Protein AF-A0A9X1RPU1-F1 (afdb_monomer_lite)

Secondary structure (DSSP, 8-state):
---TTTS-HHHHTT---SEEEETTEEEEE-GGGGGGPPPPPPPSSTT-HHHHH-STTGGGSTTS---TTHHHHHHHHHHHT---S--TT----GGGTTSS---TT-HHHHTTTS-------

pLDDT: mean 70.45, std 19.59, range [32.91, 97.0]

Structure (mmCIF, N/CA/C/O backbone):
data_AF-A0A9X1RPU1-F1
#
_entry.id   AF-A0A9X1RPU1-F1
#
loop_
_atom_site.group_PDB
_atom_site.id
_atom_site.type_symbol
_atom_site.label_atom_id
_atom_site.label_alt_id
_atom_site.label_comp_id
_atom_site.label_asym_id
_atom_site.label_entity_id
_atom_site.label_seq_id
_atom_site.pdbx_PDB_ins_code
_atom_site.Cartn_x
_atom_site.Cartn_y
_atom_site.Cartn_z
_atom_site.occupancy
_atom_site.B_iso_or_equiv
_atom_site.auth_seq_id
_atom_site.auth_comp_id
_atom_site.auth_asym_id
_atom_site.auth_atom_id
_atom_site.pdbx_PDB_model_num
ATOM 1 N N . ASP A 1 1 ? -16.105 -4.031 10.257 1.00 69.62 1 ASP A N 1
ATOM 2 C CA . ASP A 1 1 ? -15.234 -3.895 11.432 1.00 69.62 1 ASP A CA 1
ATOM 3 C C . ASP A 1 1 ? -15.641 -4.974 12.426 1.00 69.62 1 ASP A C 1
ATOM 5 O O . ASP A 1 1 ? -16.841 -5.136 12.638 1.00 69.62 1 ASP A O 1
ATOM 9 N N . ARG A 1 2 ? -14.689 -5.787 12.887 1.00 87.25 2 ARG A N 1
ATOM 10 C CA . ARG A 1 2 ? -14.893 -6.971 13.741 1.00 87.25 2 ARG A CA 1
ATOM 11 C C . ARG A 1 2 ? -13.951 -6.839 14.931 1.00 87.25 2 ARG A C 1
ATOM 13 O O . ARG A 1 2 ? -12.810 -6.428 14.751 1.00 87.25 2 ARG A O 1
ATOM 20 N N . ASP A 1 3 ? -14.410 -7.212 16.119 1.00 92.44 3 ASP A N 1
ATOM 21 C CA . ASP A 1 3 ? -13.540 -7.250 17.294 1.00 92.44 3 ASP A CA 1
ATOM 22 C C . ASP A 1 3 ? -12.502 -8.369 17.133 1.00 92.44 3 ASP A C 1
ATOM 24 O O . ASP A 1 3 ? -12.858 -9.545 17.037 1.00 92.44 3 ASP A O 1
ATOM 28 N N . PHE A 1 4 ? -11.222 -7.994 17.115 1.00 92.12 4 PHE A N 1
ATOM 29 C CA . PHE A 1 4 ? -10.093 -8.911 16.965 1.00 92.12 4 PHE A CA 1
ATOM 30 C C . PHE A 1 4 ? -10.110 -10.034 18.009 1.00 92.12 4 PHE A C 1
ATOM 32 O O . PHE A 1 4 ? -9.805 -11.178 17.681 1.00 92.12 4 PHE A O 1
ATOM 39 N N . PHE A 1 5 ? -10.504 -9.739 19.251 1.00 95.25 5 PHE A N 1
ATOM 40 C CA . PHE A 1 5 ? -10.486 -10.725 20.335 1.00 95.25 5 PHE A CA 1
ATOM 41 C C . PHE A 1 5 ? -11.715 -11.639 20.360 1.00 95.25 5 PHE A C 1
ATOM 43 O O . PHE A 1 5 ? -11.735 -12.601 21.128 1.00 95.25 5 PHE A O 1
ATOM 50 N N . ALA A 1 6 ? -12.728 -11.353 19.542 1.00 96.50 6 ALA A N 1
ATOM 51 C CA . ALA A 1 6 ? -13.976 -12.111 19.500 1.00 96.50 6 ALA A CA 1
ATOM 52 C C . ALA A 1 6 ? -14.301 -12.698 18.115 1.00 96.50 6 ALA A C 1
ATOM 54 O O . ALA A 1 6 ? -15.301 -13.404 17.980 1.00 96.50 6 ALA A O 1
ATOM 55 N N . CYS A 1 7 ? -13.504 -12.402 17.083 1.00 96.19 7 CYS A N 1
ATOM 56 C CA . CYS A 1 7 ? -13.724 -12.921 15.734 1.00 96.19 7 CYS A CA 1
ATOM 57 C C . CYS A 1 7 ? -13.289 -14.389 15.583 1.00 96.19 7 CYS A C 1
ATOM 59 O O . CYS A 1 7 ? -12.522 -14.916 16.390 1.00 96.19 7 CYS A O 1
ATOM 61 N N . ALA A 1 8 ? -13.811 -15.060 14.550 1.00 97.00 8 ALA A N 1
ATOM 62 C CA . ALA A 1 8 ? -13.362 -16.400 14.180 1.00 97.00 8 ALA A CA 1
ATOM 63 C C . ALA A 1 8 ? -11.898 -16.366 13.705 1.00 97.00 8 ALA A C 1
ATOM 65 O O . ALA A 1 8 ? -11.438 -15.357 13.183 1.00 97.00 8 ALA A O 1
ATOM 66 N N . GLU A 1 9 ? -11.163 -17.471 13.836 1.00 95.44 9 GLU A N 1
ATOM 67 C CA . GLU A 1 9 ? -9.748 -17.518 13.434 1.00 95.44 9 GLU A CA 1
ATOM 68 C C . GLU A 1 9 ? -9.547 -17.194 11.943 1.00 95.44 9 GLU A C 1
ATOM 70 O O . GLU A 1 9 ? -8.664 -16.408 11.598 1.00 95.44 9 GLU A O 1
ATOM 75 N N . ASP A 1 10 ? -10.428 -17.702 11.076 1.00 95.88 10 ASP A N 1
ATOM 76 C CA . ASP A 1 10 ? -10.402 -17.438 9.629 1.00 95.88 10 ASP A CA 1
ATOM 77 C C . ASP A 1 10 ? -10.547 -15.941 9.295 1.00 95.88 10 ASP A C 1
ATOM 79 O O . ASP A 1 10 ? -10.017 -15.465 8.293 1.00 95.88 10 ASP A O 1
ATOM 83 N N . ASP A 1 11 ? -11.206 -15.170 10.165 1.00 95.06 11 ASP A N 1
ATOM 84 C CA . ASP A 1 11 ? -11.423 -13.735 9.981 1.00 95.06 11 ASP A CA 1
ATOM 85 C C . ASP A 1 11 ? -10.176 -12.893 10.292 1.00 95.06 11 ASP A C 1
ATOM 87 O O . ASP A 1 11 ? -10.090 -11.728 9.877 1.00 95.06 11 ASP A O 1
ATOM 91 N N . ILE A 1 12 ? -9.211 -13.450 11.030 1.00 94.50 12 ILE A N 1
ATOM 92 C CA . ILE A 1 12 ? -8.010 -12.728 11.461 1.00 94.50 12 ILE A CA 1
ATOM 93 C C . ILE A 1 12 ? -7.147 -12.369 10.250 1.00 94.50 12 ILE A C 1
ATOM 95 O O . ILE A 1 12 ? -6.652 -11.242 10.175 1.00 94.50 12 ILE A O 1
ATOM 99 N N . ALA A 1 13 ? -7.007 -13.284 9.286 1.00 94.69 13 ALA A N 1
ATOM 100 C CA . ALA A 1 13 ? -6.177 -13.099 8.093 1.00 94.69 13 ALA A CA 1
ATOM 101 C C . ALA A 1 13 ? -6.630 -11.918 7.217 1.00 94.69 13 ALA A C 1
ATOM 103 O O . ALA A 1 13 ? -5.803 -11.261 6.586 1.00 94.69 13 ALA A O 1
ATOM 104 N N . ASP A 1 14 ? -7.926 -11.608 7.241 1.00 93.19 14 ASP A N 1
ATOM 105 C CA . ASP A 1 14 ? -8.520 -10.497 6.496 1.00 93.19 14 ASP A CA 1
ATOM 106 C C . ASP A 1 14 ? -8.451 -9.159 7.255 1.00 93.19 14 ASP A C 1
ATOM 108 O O . ASP A 1 14 ? -8.994 -8.145 6.806 1.00 93.19 14 ASP A O 1
ATOM 112 N N . THR A 1 15 ? -7.818 -9.122 8.431 1.00 93.31 15 THR A N 1
ATOM 113 C CA . THR A 1 15 ? -7.673 -7.886 9.204 1.00 93.31 15 THR A CA 1
ATOM 114 C C . THR A 1 15 ? -6.683 -6.944 8.524 1.00 93.31 15 THR A C 1
ATOM 116 O O . THR A 1 15 ? -5.501 -7.247 8.370 1.00 93.31 15 THR A O 1
ATOM 119 N N . THR A 1 16 ? -7.149 -5.746 8.172 1.00 93.19 16 THR A N 1
ATOM 120 C CA . THR A 1 16 ? -6.336 -4.706 7.527 1.00 93.19 16 THR A CA 1
ATOM 121 C C . THR A 1 16 ? -6.299 -3.424 8.353 1.00 93.19 16 THR A C 1
ATOM 123 O O . THR A 1 16 ? -7.317 -3.015 8.909 1.00 93.19 16 THR A O 1
ATOM 126 N N . ALA A 1 17 ? -5.158 -2.732 8.371 1.00 93.69 17 ALA A N 1
ATOM 127 C CA . ALA A 1 17 ? -5.044 -1.413 8.990 1.00 93.69 17 ALA A CA 1
ATOM 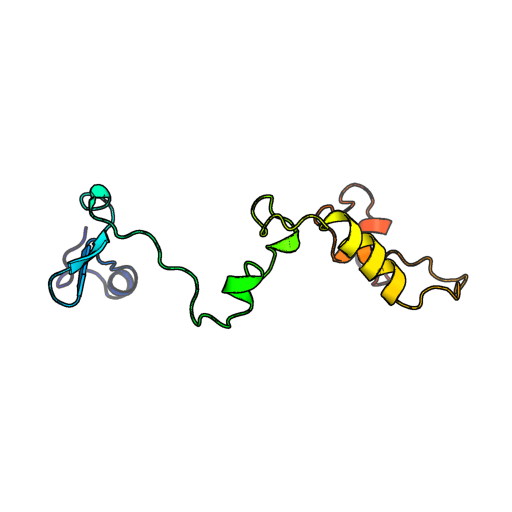128 C C . ALA A 1 17 ? -5.582 -0.301 8.069 1.00 93.69 17 ALA A C 1
ATOM 130 O O . ALA A 1 17 ? -5.230 -0.227 6.891 1.00 93.69 17 ALA A O 1
ATOM 131 N N . LEU A 1 18 ? -6.383 0.612 8.629 1.00 95.38 18 LEU A N 1
ATOM 132 C CA . LEU A 1 18 ? -6.866 1.805 7.916 1.00 95.38 18 LEU A CA 1
ATOM 133 C C . LEU A 1 18 ? -5.878 2.982 7.955 1.00 95.38 18 LEU A C 1
ATOM 135 O O . LEU A 1 18 ? -6.019 3.916 7.172 1.00 95.38 18 LEU A O 1
ATOM 139 N N . LEU A 1 19 ? -4.894 2.958 8.859 1.00 96.06 19 LEU A N 1
ATOM 140 C CA . LEU A 1 19 ? -3.899 4.015 9.033 1.00 96.06 19 LEU A CA 1
ATOM 141 C C . LEU A 1 19 ? -2.569 3.404 9.484 1.00 96.06 19 LEU A C 1
ATOM 143 O O . LEU A 1 19 ? -2.541 2.668 10.470 1.00 96.06 19 LEU A O 1
ATOM 147 N N . THR A 1 20 ? -1.469 3.738 8.806 1.00 96.06 20 THR A N 1
ATOM 148 C CA . THR A 1 20 ? -0.111 3.351 9.236 1.00 96.06 20 THR A CA 1
ATOM 149 C C . THR A 1 20 ? 0.740 4.589 9.488 1.00 96.06 20 THR A C 1
ATOM 151 O O . THR A 1 20 ? 0.788 5.497 8.655 1.00 96.06 20 THR A O 1
ATOM 154 N N . VAL A 1 21 ? 1.446 4.613 10.624 1.00 96.06 21 VAL A N 1
ATOM 155 C CA . VAL A 1 21 ? 2.329 5.715 11.036 1.00 96.06 21 VAL A CA 1
ATOM 156 C C . VAL A 1 21 ? 3.745 5.192 11.259 1.00 96.06 21 VAL A C 1
ATOM 158 O O . VAL A 1 21 ? 3.951 4.249 12.018 1.00 96.06 21 VAL A O 1
ATOM 161 N N . VAL A 1 22 ? 4.735 5.833 10.636 1.00 95.56 22 VAL A N 1
ATOM 162 C CA . VAL A 1 22 ? 6.160 5.503 10.782 1.00 95.56 22 VAL A CA 1
ATOM 163 C C . VAL A 1 22 ? 6.929 6.767 11.151 1.00 95.56 22 VAL A C 1
ATOM 165 O O . VAL A 1 22 ? 6.876 7.771 10.441 1.00 95.56 22 VAL A O 1
ATOM 168 N N . GLY A 1 23 ? 7.639 6.740 12.283 1.00 94.75 23 GLY A N 1
ATOM 169 C CA . GLY A 1 23 ? 8.426 7.889 12.753 1.00 94.75 23 GLY A CA 1
ATOM 170 C C . GLY A 1 23 ? 7.595 9.165 12.943 1.00 94.75 23 GLY A C 1
ATOM 171 O O . GLY A 1 23 ? 8.057 10.251 12.609 1.00 94.75 23 GLY A O 1
ATOM 172 N N . GLY A 1 24 ? 6.345 9.030 13.398 1.00 96.31 24 GLY A N 1
ATOM 173 C CA . GLY A 1 24 ? 5.421 10.152 13.601 1.00 96.31 24 GLY A CA 1
ATOM 174 C C . GLY A 1 24 ? 4.760 10.702 12.331 1.00 96.31 24 GLY A C 1
ATOM 175 O O . GLY A 1 24 ? 4.036 11.689 12.418 1.00 96.31 24 GLY A O 1
ATOM 176 N N . ARG A 1 25 ? 4.973 10.088 11.159 1.00 93.38 25 ARG A N 1
ATOM 177 C CA . ARG A 1 25 ? 4.342 10.490 9.890 1.00 93.38 25 ARG A CA 1
ATOM 178 C C . ARG A 1 25 ? 3.395 9.412 9.376 1.00 93.38 25 ARG A C 1
ATOM 180 O O . ARG A 1 25 ? 3.727 8.231 9.436 1.00 93.38 25 ARG A O 1
ATOM 187 N N . ILE A 1 26 ? 2.244 9.825 8.850 1.00 94.75 26 ILE A N 1
ATOM 188 C CA . ILE A 1 26 ? 1.296 8.930 8.174 1.00 94.75 26 ILE A CA 1
ATOM 189 C C . ILE A 1 26 ? 1.909 8.494 6.835 1.00 94.75 26 ILE A C 1
ATOM 191 O O . ILE A 1 26 ? 2.382 9.339 6.075 1.00 94.75 26 ILE A O 1
ATOM 195 N N . VAL A 1 27 ? 1.942 7.184 6.576 1.00 93.88 27 VAL A N 1
ATOM 196 C CA . VAL A 1 27 ? 2.490 6.586 5.338 1.00 93.88 27 VAL A CA 1
ATOM 197 C C . VAL A 1 27 ? 1.467 5.762 4.556 1.00 93.88 27 VAL A C 1
ATOM 199 O O . VAL A 1 27 ? 1.750 5.364 3.433 1.00 93.88 27 VAL A O 1
ATOM 202 N N . TRP A 1 28 ? 0.312 5.488 5.160 1.00 95.12 28 TRP A N 1
ATOM 203 C CA . TRP A 1 28 ? -0.816 4.800 4.538 1.00 95.12 28 TRP A CA 1
ATOM 204 C C . TRP A 1 28 ? -2.116 5.280 5.178 1.00 95.12 28 TRP A C 1
ATOM 206 O O . TRP A 1 28 ? -2.187 5.332 6.412 1.00 95.12 28 TRP A O 1
ATOM 216 N N . GLY A 1 29 ? -3.128 5.574 4.367 1.00 95.88 29 GLY A N 1
ATOM 217 C CA . GLY A 1 29 ? -4.474 5.940 4.802 1.00 95.88 29 GLY A CA 1
ATOM 218 C C . GLY A 1 29 ? -5.551 5.343 3.896 1.00 95.88 29 GLY A C 1
ATOM 219 O O . GLY A 1 29 ? -5.538 5.531 2.686 1.00 95.88 29 GLY A O 1
ATOM 220 N N . ALA A 1 30 ? -6.530 4.660 4.483 1.00 95.56 30 ALA A N 1
ATOM 221 C CA . ALA A 1 30 ? -7.672 4.090 3.775 1.00 95.56 30 ALA A CA 1
ATOM 222 C C . ALA A 1 30 ? -8.994 4.466 4.460 1.00 95.56 30 ALA A C 1
ATOM 224 O O . ALA A 1 30 ? -9.030 4.868 5.627 1.00 95.56 30 ALA A O 1
ATOM 225 N N . GLY A 1 31 ? -10.104 4.338 3.728 1.00 94.81 31 GLY A N 1
ATOM 226 C CA . GLY A 1 31 ? -11.438 4.647 4.244 1.00 94.81 31 GLY A CA 1
ATOM 227 C C . GLY A 1 31 ? -11.520 6.085 4.786 1.00 94.81 31 GLY A C 1
ATOM 228 O O . GLY A 1 31 ? -11.176 7.011 4.054 1.00 94.81 31 GLY A O 1
ATOM 229 N N . PRO A 1 32 ? -11.915 6.306 6.055 1.00 96.06 32 PRO A N 1
ATOM 230 C CA . PRO A 1 32 ? -11.986 7.646 6.653 1.00 96.06 32 PRO A CA 1
ATOM 231 C C . PRO A 1 32 ? -10.661 8.427 6.652 1.00 96.06 32 PRO A C 1
ATOM 233 O O . PRO A 1 32 ? -10.673 9.654 6.745 1.00 96.06 32 PRO A O 1
ATOM 236 N N . PHE A 1 33 ? -9.522 7.736 6.551 1.00 96.44 33 PHE A N 1
ATOM 237 C CA . PHE A 1 33 ? -8.193 8.348 6.550 1.00 96.44 33 PHE A CA 1
ATOM 238 C C . PHE A 1 33 ? -7.611 8.540 5.148 1.00 96.44 33 PHE A C 1
ATOM 240 O O . PHE A 1 33 ? -6.473 8.988 5.034 1.00 96.44 33 PHE A O 1
ATOM 247 N N . SER A 1 34 ? -8.359 8.243 4.081 1.00 95.44 34 SER A N 1
ATOM 248 C CA . SER A 1 34 ? -7.847 8.315 2.704 1.00 95.44 34 SER A CA 1
ATOM 249 C C . SER A 1 34 ? -7.328 9.704 2.317 1.00 95.44 34 SER A C 1
ATOM 251 O O 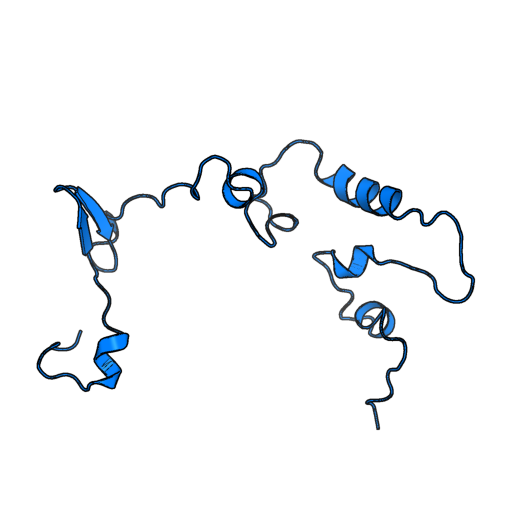. SER A 1 34 ? -6.382 9.821 1.549 1.00 95.44 34 SER A O 1
ATOM 253 N N . GLN A 1 35 ? -7.897 10.773 2.884 1.00 96.31 35 GLN A N 1
ATOM 254 C CA . GLN A 1 35 ? -7.428 12.150 2.671 1.00 96.31 35 GLN A CA 1
ATOM 255 C C . GLN A 1 35 ? -6.036 12.433 3.264 1.00 96.31 35 GLN A C 1
ATOM 257 O O . GLN A 1 35 ? -5.426 13.450 2.943 1.00 96.31 35 GLN A O 1
ATOM 262 N N . HIS A 1 36 ? -5.555 11.565 4.156 1.00 95.38 36 HIS A N 1
ATOM 263 C CA . HIS A 1 36 ? -4.240 11.648 4.788 1.00 95.38 36 HIS A CA 1
ATOM 264 C C . HIS A 1 36 ? -3.249 10.634 4.211 1.00 95.38 36 HIS A C 1
ATOM 266 O O . HIS A 1 36 ? -2.142 10.514 4.737 1.00 95.38 36 HIS A O 1
ATOM 272 N N . ASP A 1 37 ? -3.644 9.889 3.176 1.00 94.75 37 ASP A N 1
ATOM 273 C CA . ASP A 1 37 ? -2.775 8.905 2.550 1.00 94.75 37 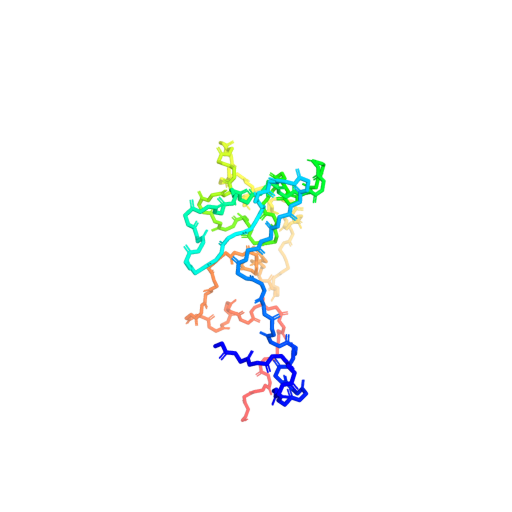ASP A CA 1
ATOM 274 C C . ASP A 1 37 ? -1.545 9.570 1.921 1.00 94.75 37 ASP A C 1
ATOM 276 O O . ASP A 1 37 ? -1.599 10.698 1.413 1.00 94.75 37 ASP A O 1
ATOM 280 N N . ALA A 1 38 ? -0.418 8.867 1.969 1.00 87.69 38 ALA A N 1
ATOM 281 C CA . ALA A 1 38 ? 0.797 9.322 1.319 1.00 87.69 38 ALA A CA 1
ATOM 282 C C . ALA A 1 38 ? 0.770 8.898 -0.159 1.00 87.69 38 ALA A C 1
ATOM 284 O O . ALA A 1 38 ? 0.316 7.801 -0.479 1.00 87.69 38 ALA A O 1
ATOM 285 N N . PRO A 1 39 ? 1.289 9.722 -1.086 1.00 86.69 39 PRO A N 1
ATOM 286 C CA . PRO A 1 39 ? 1.422 9.296 -2.470 1.00 86.69 39 PRO A CA 1
ATOM 287 C C . PRO A 1 39 ? 2.303 8.045 -2.551 1.00 86.69 39 PRO A C 1
ATOM 289 O O . PRO A 1 39 ? 3.350 7.968 -1.900 1.00 86.69 39 PRO A O 1
ATOM 292 N N . ILE A 1 40 ? 1.886 7.084 -3.378 1.00 82.31 40 ILE A N 1
ATOM 293 C CA . ILE A 1 40 ? 2.618 5.831 -3.578 1.00 82.31 40 ILE A CA 1
ATOM 294 C C . ILE A 1 40 ? 4.044 6.164 -4.047 1.00 82.31 40 ILE A C 1
ATOM 296 O O . ILE A 1 40 ? 4.207 6.844 -5.068 1.00 82.31 40 ILE A O 1
ATOM 300 N N . PRO A 1 41 ? 5.087 5.713 -3.324 1.00 83.19 41 PRO A N 1
ATOM 301 C CA . PRO A 1 41 ? 6.459 5.972 -3.724 1.00 83.19 41 PRO A CA 1
ATOM 302 C C . PRO A 1 41 ? 6.782 5.251 -5.042 1.00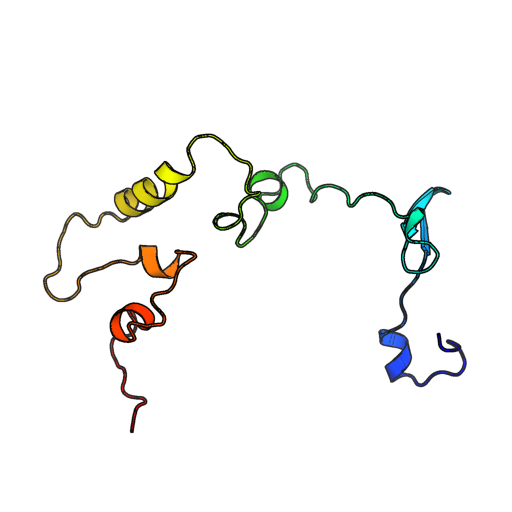 83.19 41 PRO A C 1
ATOM 304 O O . PRO A 1 41 ? 6.187 4.215 -5.351 1.00 83.19 41 PRO A O 1
ATOM 307 N N . PRO A 1 42 ? 7.748 5.757 -5.829 1.00 85.31 42 PRO A N 1
ATOM 308 C CA . PRO A 1 42 ? 8.185 5.065 -7.033 1.00 85.31 42 PRO A CA 1
ATOM 309 C C . PRO A 1 42 ? 8.710 3.669 -6.686 1.00 85.31 42 PRO A C 1
ATOM 311 O O . PRO A 1 42 ? 9.273 3.449 -5.612 1.00 85.31 42 PRO A O 1
ATOM 314 N N . ALA A 1 43 ? 8.574 2.736 -7.631 1.00 86.00 43 ALA A N 1
ATOM 315 C CA . ALA A 1 43 ? 9.105 1.391 -7.472 1.00 86.00 43 ALA A CA 1
ATOM 316 C C . ALA A 1 43 ? 10.596 1.436 -7.089 1.00 86.00 43 ALA A C 1
ATOM 318 O O . ALA A 1 43 ? 11.396 2.171 -7.679 1.00 86.00 43 ALA A O 1
ATOM 319 N N . MET A 1 44 ? 10.960 0.644 -6.085 1.00 88.69 44 MET A N 1
ATOM 320 C CA . MET A 1 44 ? 12.333 0.494 -5.613 1.00 88.69 44 MET A CA 1
ATOM 321 C C . MET A 1 44 ? 12.926 -0.848 -6.061 1.00 88.69 44 MET A C 1
ATOM 323 O O . MET A 1 44 ? 12.177 -1.796 -6.308 1.00 88.69 44 MET A O 1
ATOM 327 N N . PRO A 1 45 ? 14.266 -0.961 -6.125 1.00 90.75 45 PRO A N 1
ATOM 328 C CA . PRO A 1 45 ? 15.265 0.118 -6.020 1.00 90.75 45 PRO A CA 1
ATOM 329 C C . PRO A 1 45 ? 15.318 1.022 -7.265 1.00 90.75 45 PRO A C 1
ATOM 331 O O . PRO A 1 45 ? 14.693 0.733 -8.280 1.00 90.75 45 PRO A O 1
ATOM 334 N N . ASP A 1 46 ? 16.089 2.112 -7.204 1.00 88.50 46 ASP A N 1
ATOM 335 C CA . ASP A 1 46 ? 16.216 3.103 -8.289 1.00 88.50 46 ASP A CA 1
ATOM 336 C C . ASP A 1 46 ? 16.691 2.507 -9.624 1.00 88.50 46 ASP A C 1
ATOM 338 O O . ASP A 1 46 ? 16.279 2.951 -10.694 1.00 88.50 46 ASP A O 1
ATOM 342 N N . TRP A 1 47 ? 17.516 1.461 -9.569 1.00 85.75 47 TRP A N 1
ATOM 343 C CA . TRP A 1 47 ? 17.993 0.728 -10.743 1.00 85.75 47 TRP A CA 1
ATOM 344 C C . TRP A 1 47 ? 17.001 -0.329 -11.255 1.00 85.75 47 TRP A C 1
ATOM 346 O O . TRP A 1 47 ? 17.271 -0.967 -12.270 1.00 85.75 47 TRP A O 1
ATOM 356 N N . SER A 1 48 ? 15.869 -0.543 -10.572 1.00 88.31 48 SER A N 1
ATOM 357 C CA . SER A 1 48 ? 14.902 -1.584 -10.926 1.00 88.31 48 SER A CA 1
ATOM 358 C C . SER A 1 48 ? 14.379 -1.397 -12.355 1.00 88.31 48 SER A C 1
ATOM 360 O O . SER A 1 48 ? 13.866 -0.320 -12.681 1.00 88.31 48 SER A O 1
ATOM 362 N N . PRO A 1 49 ? 14.401 -2.447 -13.201 1.00 80.88 49 PRO A N 1
ATOM 363 C CA . PRO A 1 49 ? 13.766 -2.409 -14.514 1.00 80.88 49 PRO A CA 1
ATOM 364 C C . PRO A 1 49 ? 12.282 -2.039 -14.443 1.00 80.88 49 PRO A C 1
ATOM 366 O O . PRO A 1 49 ? 11.765 -1.417 -15.361 1.00 80.88 49 PRO A O 1
ATOM 369 N N . VAL A 1 50 ? 11.588 -2.354 -13.345 1.00 84.31 50 VAL A N 1
ATOM 370 C CA . VAL A 1 50 ? 10.185 -1.953 -13.151 1.00 84.31 50 VAL A CA 1
ATOM 371 C C . VAL A 1 50 ? 10.056 -0.438 -13.013 1.00 84.31 50 VAL A C 1
ATOM 373 O O . VAL A 1 50 ? 9.120 0.147 -13.548 1.00 84.31 50 VAL A O 1
ATOM 376 N N . ARG A 1 51 ? 11.021 0.218 -12.364 1.00 83.19 51 ARG A N 1
ATOM 377 C CA . ARG A 1 51 ? 11.040 1.678 -12.242 1.00 83.19 51 ARG A CA 1
ATOM 378 C C . ARG A 1 51 ? 11.356 2.363 -13.572 1.00 83.19 51 ARG A C 1
ATOM 380 O O . ARG A 1 51 ? 10.798 3.417 -13.852 1.00 83.19 51 ARG A O 1
ATOM 387 N N . GLN A 1 52 ? 12.240 1.777 -14.383 1.00 79.69 52 GLN A N 1
ATOM 388 C CA . GLN A 1 52 ? 12.651 2.351 -15.672 1.00 79.69 52 GLN A CA 1
ATOM 389 C C . GLN A 1 52 ? 11.670 2.048 -16.812 1.00 79.69 52 GLN A C 1
ATOM 391 O O . GLN A 1 52 ? 11.434 2.901 -17.663 1.00 79.69 52 GLN A O 1
ATOM 396 N N . TYR A 1 53 ? 11.109 0.838 -16.830 1.00 77.44 53 TYR A N 1
ATOM 397 C CA . TYR A 1 53 ? 10.343 0.294 -17.954 1.00 77.44 53 TYR A CA 1
ATOM 398 C C . TYR A 1 53 ? 8.890 -0.062 -17.594 1.00 77.44 53 TYR A C 1
ATOM 400 O O . TYR A 1 53 ? 8.176 -0.590 -18.437 1.00 77.44 53 TYR A O 1
ATOM 408 N N . GLY A 1 54 ? 8.432 0.220 -16.367 1.00 74.38 54 GLY A N 1
ATOM 409 C CA . GLY A 1 54 ? 7.026 0.095 -15.950 1.00 74.38 54 GLY A CA 1
ATOM 410 C C . GLY A 1 54 ? 6.571 -1.308 -15.525 1.00 74.38 54 GLY A C 1
ATOM 411 O O . GLY A 1 54 ? 5.403 -1.500 -15.204 1.00 74.38 54 GLY A O 1
ATOM 412 N N . GLY A 1 55 ? 7.474 -2.291 -15.484 1.00 76.12 55 GLY A N 1
ATOM 413 C CA . GLY A 1 55 ? 7.162 -3.666 -15.082 1.00 76.12 55 GLY A CA 1
ATOM 414 C C . GLY A 1 55 ? 6.574 -4.520 -16.211 1.00 76.12 55 GLY A C 1
ATOM 415 O O . GLY A 1 55 ? 6.627 -4.166 -17.389 1.00 76.12 55 GLY A O 1
ATOM 416 N N . TYR A 1 56 ? 6.059 -5.700 -15.865 1.00 66.50 56 TYR A N 1
ATOM 417 C CA . TYR A 1 56 ? 5.512 -6.638 -16.848 1.00 66.50 56 TYR A CA 1
ATOM 418 C C . TYR A 1 56 ? 4.225 -6.079 -17.480 1.00 66.50 56 TYR A C 1
ATOM 420 O O . TYR A 1 56 ? 3.308 -5.680 -16.770 1.00 66.50 56 TYR A O 1
ATOM 428 N N . GLY A 1 57 ? 4.158 -6.038 -18.816 1.00 62.16 57 GLY A N 1
ATOM 429 C CA . GLY A 1 57 ? 2.992 -5.537 -19.561 1.00 62.16 57 GLY A CA 1
ATOM 430 C C . GLY A 1 57 ? 2.957 -4.022 -19.818 1.00 62.16 57 GLY A C 1
ATOM 431 O O . GLY A 1 57 ? 2.132 -3.565 -20.609 1.00 62.16 57 GLY A O 1
ATOM 432 N N . ALA A 1 58 ? 3.887 -3.239 -19.258 1.00 61.03 58 ALA A N 1
ATOM 433 C CA . ALA A 1 58 ? 3.931 -1.786 -19.464 1.00 61.03 58 ALA A CA 1
ATOM 434 C C . ALA A 1 58 ? 4.206 -1.353 -20.916 1.00 61.03 58 ALA A C 1
ATOM 436 O O . ALA A 1 58 ? 3.905 -0.229 -21.285 1.00 61.03 58 ALA A O 1
ATOM 437 N N . TRP A 1 59 ? 4.673 -2.259 -21.775 1.00 54.66 59 TRP A N 1
ATOM 438 C CA . TRP A 1 59 ? 4.887 -2.052 -23.213 1.00 54.66 59 TRP A CA 1
ATOM 439 C C . TRP A 1 59 ? 3.588 -1.818 -24.006 1.00 54.66 59 TRP A C 1
ATOM 441 O O . TRP A 1 59 ? 3.643 -1.377 -25.154 1.00 54.66 59 TRP A O 1
ATOM 451 N N . GLY A 1 60 ? 2.427 -2.150 -23.426 1.00 49.59 60 GLY A N 1
ATOM 452 C CA . GLY A 1 60 ? 1.108 -1.991 -24.050 1.00 49.59 60 GLY A CA 1
ATOM 453 C C . GLY A 1 60 ? 0.273 -0.829 -23.505 1.00 49.59 60 GLY A C 1
ATOM 454 O O . GLY A 1 60 ? -0.839 -0.622 -23.985 1.00 49.59 60 GLY A O 1
ATOM 455 N N . GLY A 1 61 ? 0.769 -0.092 -22.506 1.00 49.84 61 GLY A N 1
ATOM 456 C CA . GLY A 1 61 ? 0.030 0.985 -21.847 1.00 49.84 61 GLY A CA 1
ATOM 457 C C . GLY A 1 61 ? 0.400 2.372 -22.370 1.00 49.84 61 GLY A C 1
ATOM 458 O O . GLY A 1 61 ? 1.559 2.651 -22.663 1.00 49.84 61 GLY A O 1
ATOM 459 N N . SER A 1 62 ? -0.571 3.285 -22.400 1.00 50.19 62 SER A N 1
ATOM 460 C CA . SER A 1 62 ? -0.388 4.700 -22.770 1.00 50.19 62 SER A CA 1
ATOM 461 C C . SER A 1 62 ? 0.501 5.505 -21.810 1.00 50.19 62 SER A C 1
ATOM 463 O O . SER A 1 62 ? 0.743 6.679 -22.059 1.00 50.19 62 SER A O 1
ATOM 465 N N . ASN A 1 63 ? 0.956 4.896 -20.709 1.00 49.19 63 ASN A N 1
ATOM 466 C CA . ASN A 1 63 ? 1.803 5.515 -19.688 1.00 49.19 63 ASN A CA 1
ATOM 467 C C . ASN A 1 63 ? 3.181 4.833 -19.563 1.00 49.19 63 ASN A C 1
ATOM 469 O O . ASN A 1 63 ? 3.910 5.067 -18.600 1.00 49.19 63 ASN A O 1
ATOM 473 N N . ALA A 1 64 ? 3.555 3.976 -20.523 1.00 49.94 64 ALA A N 1
ATOM 474 C CA . ALA A 1 64 ? 4.963 3.656 -20.723 1.00 49.94 64 ALA A CA 1
ATOM 475 C C . ALA A 1 64 ? 5.646 4.978 -21.055 1.00 49.94 64 ALA A C 1
ATOM 477 O O . ALA A 1 64 ? 5.234 5.605 -22.030 1.00 49.94 64 ALA A O 1
ATOM 478 N N . MET A 1 65 ? 6.609 5.408 -20.229 1.00 46.97 65 MET A N 1
ATOM 479 C CA . MET A 1 65 ? 7.487 6.561 -20.461 1.00 46.97 65 MET A CA 1
ATOM 480 C C . MET A 1 65 ? 7.572 6.837 -21.959 1.00 46.97 65 MET A C 1
ATOM 482 O O . MET A 1 65 ? 8.200 6.070 -22.695 1.00 46.97 65 MET A O 1
ATOM 486 N N . GLN A 1 66 ? 6.852 7.870 -22.393 1.00 46.56 66 GLN A N 1
ATOM 487 C CA . GLN A 1 66 ? 6.632 8.218 -23.787 1.00 46.56 66 GLN A CA 1
ATOM 488 C C . GLN A 1 66 ? 7.942 8.795 -24.325 1.00 46.56 66 GLN A C 1
ATOM 490 O O . GLN A 1 66 ? 8.087 9.990 -24.544 1.00 46.56 66 GLN A O 1
ATOM 495 N N . ARG A 1 67 ? 8.959 7.938 -24.448 1.00 45.97 67 ARG A N 1
ATOM 496 C CA . ARG A 1 67 ? 10.153 8.225 -25.220 1.00 45.97 67 ARG A CA 1
ATOM 497 C C . ARG A 1 67 ? 9.742 8.102 -26.673 1.00 45.97 67 ARG A C 1
ATOM 499 O O . ARG A 1 67 ? 9.337 7.025 -27.120 1.00 45.97 67 ARG A O 1
ATOM 506 N N . ASP A 1 68 ? 9.859 9.218 -27.381 1.00 43.94 68 ASP A N 1
ATOM 507 C CA . ASP A 1 68 ? 9.841 9.276 -28.836 1.00 43.94 68 ASP A CA 1
ATOM 508 C C . ASP A 1 68 ? 10.631 8.086 -29.399 1.00 43.94 68 ASP A C 1
ATOM 510 O O . ASP A 1 68 ? 11.840 7.964 -29.190 1.00 43.94 68 ASP A O 1
ATOM 514 N N . GLY A 1 69 ? 9.920 7.145 -30.030 1.00 47.44 69 GLY A N 1
ATOM 515 C CA . GLY A 1 69 ? 10.511 5.917 -30.573 1.00 47.44 69 GLY A CA 1
ATOM 516 C C . GLY A 1 69 ? 9.743 4.616 -30.321 1.00 47.44 69 GLY A C 1
ATOM 517 O O . GLY A 1 69 ? 10.088 3.599 -30.919 1.00 47.44 69 GLY A O 1
ATOM 518 N N . ALA A 1 70 ? 8.665 4.621 -29.529 1.00 49.34 70 ALA A N 1
ATOM 519 C CA . ALA A 1 70 ? 7.844 3.426 -29.285 1.00 49.34 70 ALA A CA 1
ATOM 520 C C . ALA A 1 70 ? 7.317 2.667 -30.539 1.00 49.34 70 ALA A C 1
ATOM 522 O O . ALA A 1 70 ? 7.220 1.439 -30.462 1.00 49.34 70 ALA A O 1
ATOM 523 N N . PRO A 1 71 ? 7.029 3.281 -31.712 1.00 48.22 71 PRO A N 1
ATOM 524 C CA . PRO A 1 71 ? 6.641 2.491 -32.888 1.00 48.22 71 PRO A CA 1
ATOM 525 C C . PRO A 1 71 ? 7.822 1.759 -33.551 1.00 48.22 71 PRO A C 1
ATOM 527 O O . PRO A 1 71 ? 7.609 0.776 -34.261 1.00 48.22 71 PRO A O 1
ATOM 530 N N . LEU A 1 72 ? 9.068 2.179 -33.300 1.00 50.97 72 LEU A N 1
ATOM 531 C CA . LEU A 1 72 ? 10.261 1.587 -33.917 1.00 50.97 72 LEU A CA 1
ATOM 532 C C . LEU A 1 72 ? 10.671 0.268 -33.250 1.00 50.97 72 LEU A C 1
ATOM 534 O O . LEU A 1 72 ? 11.278 -0.573 -33.904 1.00 50.97 72 LEU A O 1
ATOM 538 N N . ALA A 1 73 ? 10.300 0.038 -31.987 1.00 53.66 73 ALA A N 1
ATOM 539 C CA . ALA A 1 73 ? 10.659 -1.183 -31.262 1.00 53.66 73 ALA A CA 1
ATOM 540 C C . ALA A 1 73 ? 9.920 -2.428 -31.782 1.00 53.66 73 ALA A C 1
ATOM 542 O O . ALA A 1 73 ? 10.507 -3.502 -31.858 1.00 53.66 73 ALA A O 1
ATOM 543 N N . ARG A 1 74 ? 8.656 -2.288 -32.208 1.00 52.62 74 ARG A N 1
ATOM 544 C CA . ARG A 1 74 ? 7.880 -3.389 -32.813 1.00 52.62 74 ARG A CA 1
ATOM 545 C C . ARG A 1 74 ? 8.474 -3.835 -34.151 1.00 52.62 74 ARG A C 1
ATOM 547 O O . ARG A 1 74 ? 8.633 -5.030 -34.382 1.00 52.62 74 ARG A O 1
ATOM 554 N N . ALA A 1 75 ? 8.843 -2.871 -34.996 1.00 52.94 75 ALA A N 1
ATOM 555 C CA . ALA A 1 75 ? 9.497 -3.131 -36.278 1.00 52.94 75 ALA A CA 1
ATOM 556 C C . ALA A 1 75 ? 10.935 -3.656 -36.094 1.00 52.94 75 ALA A C 1
ATOM 558 O O . ALA A 1 75 ? 11.350 -4.591 -36.781 1.00 52.94 75 ALA A O 1
ATOM 559 N N . ALA A 1 76 ? 11.679 -3.122 -35.121 1.00 55.75 76 ALA A N 1
ATOM 560 C CA . ALA A 1 76 ? 13.026 -3.587 -34.797 1.00 55.75 76 ALA A CA 1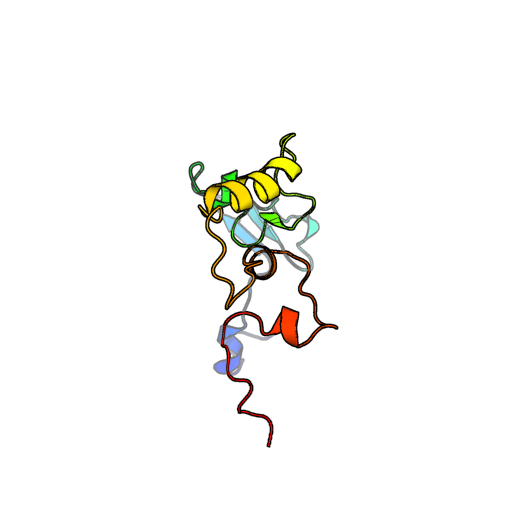
ATOM 561 C C . ALA A 1 76 ? 13.025 -5.012 -34.221 1.00 55.75 76 ALA A C 1
ATOM 563 O O . ALA A 1 76 ? 13.845 -5.826 -34.635 1.00 55.75 76 ALA A O 1
ATOM 564 N N . ALA A 1 77 ? 12.074 -5.357 -33.347 1.00 56.56 77 ALA A N 1
ATOM 565 C CA . ALA A 1 77 ? 11.938 -6.713 -32.815 1.00 56.56 77 ALA A CA 1
ATOM 566 C C . ALA A 1 77 ? 11.669 -7.737 -33.931 1.00 56.56 77 ALA A C 1
ATOM 568 O O . ALA A 1 77 ? 12.296 -8.793 -33.949 1.00 56.56 77 ALA A O 1
ATOM 569 N N . SER A 1 78 ? 10.822 -7.401 -34.917 1.00 54.75 78 SER A N 1
ATOM 570 C CA . SER A 1 78 ? 10.627 -8.258 -36.097 1.00 54.75 78 SER A CA 1
ATOM 571 C C . SER A 1 78 ? 11.876 -8.372 -36.978 1.00 54.75 78 SER A C 1
ATOM 573 O O . SER A 1 78 ? 12.130 -9.435 -37.538 1.00 54.75 78 SER A O 1
ATOM 575 N N . ALA A 1 79 ? 12.684 -7.311 -37.071 1.00 55.44 79 ALA A N 1
ATOM 576 C CA . ALA A 1 79 ? 13.933 -7.320 -37.830 1.00 55.44 79 ALA A CA 1
ATOM 577 C C . ALA A 1 79 ? 15.051 -8.129 -37.137 1.00 55.44 79 ALA A C 1
ATOM 579 O O . ALA A 1 79 ? 15.930 -8.660 -37.812 1.00 55.44 79 ALA A O 1
ATOM 580 N N . MET A 1 80 ? 15.008 -8.262 -35.806 1.00 55.69 80 MET A N 1
ATOM 581 C CA . MET A 1 80 ? 16.007 -8.991 -35.013 1.00 55.69 80 MET A CA 1
ATOM 582 C C . MET A 1 80 ? 15.804 -10.512 -34.972 1.00 55.69 80 MET A C 1
ATOM 584 O O . MET A 1 80 ? 16.727 -11.229 -34.595 1.00 55.69 80 MET A O 1
ATOM 588 N N . CYS A 1 81 ? 14.645 -11.033 -35.387 1.00 55.53 81 CYS A N 1
ATOM 589 C CA . CYS A 1 81 ? 14.369 -12.474 -35.355 1.00 55.53 81 CYS A CA 1
ATOM 590 C C . CYS A 1 81 ? 15.083 -13.299 -36.454 1.00 55.53 81 CYS A C 1
ATOM 592 O O . CYS A 1 81 ? 14.949 -14.519 -36.464 1.00 55.53 81 CYS A O 1
ATOM 594 N N . GLY A 1 82 ? 15.860 -12.687 -37.364 1.00 51.78 82 GLY A N 1
ATOM 595 C CA . GLY A 1 82 ? 16.664 -13.429 -38.359 1.00 51.78 82 GLY A CA 1
ATOM 596 C C . GLY A 1 82 ? 15.844 -14.128 -39.457 1.00 51.78 82 GLY A C 1
ATOM 597 O O . GLY A 1 82 ? 16.315 -15.030 -40.140 1.00 51.78 82 GLY A O 1
ATOM 598 N N . CYS A 1 83 ? 14.609 -13.684 -39.647 1.00 56.09 83 CYS A N 1
ATOM 599 C CA . CYS A 1 83 ? 13.542 -14.306 -40.425 1.00 56.09 83 CYS A CA 1
ATOM 600 C C . CYS A 1 83 ? 13.667 -14.229 -41.957 1.00 56.09 83 CYS A C 1
ATOM 602 O O . CYS A 1 83 ? 12.715 -14.541 -42.672 1.00 56.09 83 CYS A O 1
ATOM 604 N N . ALA A 1 84 ? 14.823 -13.815 -42.476 1.00 50.94 84 ALA A N 1
ATOM 605 C CA . ALA A 1 84 ? 15.062 -13.625 -43.907 1.00 50.94 84 ALA A CA 1
ATOM 606 C C . ALA A 1 84 ? 15.113 -14.942 -44.718 1.00 50.94 84 ALA A C 1
ATOM 608 O O . ALA A 1 84 ? 15.293 -14.907 -45.933 1.00 50.94 84 ALA A O 1
ATOM 609 N N . SER A 1 85 ? 14.947 -16.107 -44.079 1.00 50.81 85 SER A N 1
ATOM 610 C CA . SER A 1 85 ? 14.872 -17.415 -44.740 1.00 50.81 85 SER A CA 1
ATOM 611 C C . SER A 1 85 ? 13.480 -18.025 -44.558 1.00 50.81 85 SER A C 1
ATOM 613 O O . SER A 1 85 ? 13.122 -18.505 -43.485 1.00 50.81 85 SER A O 1
ATOM 615 N N . ALA A 1 86 ? 12.676 -17.981 -45.619 1.00 52.66 86 ALA A N 1
ATOM 616 C CA . ALA A 1 86 ? 11.323 -18.521 -45.650 1.00 52.66 86 ALA A CA 1
ATOM 617 C C . ALA A 1 86 ? 11.335 -20.062 -45.684 1.00 52.66 86 ALA A C 1
ATOM 619 O O . ALA A 1 86 ? 11.680 -20.663 -46.700 1.00 52.66 86 ALA A O 1
ATOM 620 N N . CYS A 1 87 ? 10.907 -20.721 -44.605 1.00 48.94 87 CYS A N 1
ATOM 621 C CA . CYS A 1 87 ? 10.485 -22.120 -44.682 1.00 48.94 87 CYS A CA 1
ATOM 622 C C . CYS A 1 87 ? 9.043 -22.166 -45.208 1.00 48.94 87 CYS A C 1
ATOM 624 O O . CYS A 1 87 ? 8.111 -21.824 -44.487 1.00 48.94 87 CYS A O 1
ATOM 626 N N . ASN A 1 88 ? 8.853 -22.640 -46.445 1.00 52.56 88 ASN A N 1
ATOM 627 C CA . ASN A 1 88 ? 7.560 -22.770 -47.150 1.00 52.56 88 ASN A CA 1
ATOM 628 C C . ASN A 1 88 ? 6.520 -23.702 -46.486 1.00 52.56 88 ASN A C 1
ATOM 630 O O . ASN A 1 88 ? 5.488 -23.999 -47.078 1.00 52.56 88 ASN A O 1
ATOM 634 N N . VAL A 1 89 ? 6.782 -24.174 -45.269 1.00 47.84 89 VAL A N 1
ATOM 635 C CA . VAL A 1 89 ? 5.863 -25.004 -44.483 1.00 47.84 89 VAL A CA 1
ATOM 636 C C . VAL A 1 89 ? 5.184 -24.194 -43.374 1.00 47.84 89 VAL A C 1
ATOM 638 O O . VAL A 1 89 ? 4.042 -24.491 -43.042 1.00 47.84 89 VAL A O 1
ATOM 641 N N . HIS A 1 90 ? 5.804 -23.117 -42.870 1.00 48.78 90 HIS A N 1
ATOM 642 C CA . HIS A 1 90 ? 5.212 -22.250 -41.846 1.00 48.78 90 HIS A CA 1
ATOM 643 C C . HIS A 1 90 ? 5.527 -20.772 -42.136 1.00 48.78 90 HIS A C 1
ATOM 645 O O . HIS A 1 90 ? 6.675 -20.337 -42.047 1.00 48.78 90 HIS A O 1
ATOM 651 N N . GLY A 1 91 ? 4.501 -19.975 -42.445 1.00 50.44 91 GLY A N 1
ATOM 652 C CA . GLY A 1 91 ? 4.597 -18.517 -42.343 1.00 50.44 91 GLY A CA 1
ATOM 653 C C . GLY A 1 91 ? 4.671 -18.134 -40.867 1.00 50.44 91 GLY A C 1
ATOM 654 O O . GLY A 1 91 ? 3.897 -18.660 -40.071 1.00 50.44 91 GLY A O 1
ATOM 655 N N . HIS A 1 92 ? 5.602 -17.265 -40.471 1.00 63.50 92 HIS A N 1
ATOM 656 C CA . HIS A 1 92 ? 5.764 -16.916 -39.060 1.00 63.50 92 HIS A CA 1
ATOM 657 C C . HIS A 1 92 ? 5.421 -15.443 -38.810 1.00 63.50 92 HIS A C 1
ATOM 659 O O . HIS A 1 92 ? 5.943 -14.532 -39.447 1.00 63.50 92 HIS A O 1
ATOM 665 N N . ALA A 1 93 ? 4.541 -15.224 -37.835 1.00 52.53 93 ALA A N 1
ATOM 666 C CA . ALA A 1 93 ? 4.177 -13.918 -37.296 1.00 52.53 93 ALA A CA 1
ATOM 667 C C . ALA A 1 93 ? 4.221 -13.974 -35.756 1.00 52.53 93 ALA A C 1
ATOM 669 O O . ALA A 1 93 ? 3.232 -13.715 -35.076 1.00 52.53 93 ALA A O 1
ATOM 670 N N . HIS A 1 94 ? 5.385 -14.322 -35.187 1.00 57.00 94 HIS A N 1
ATOM 671 C CA . HIS A 1 94 ? 5.591 -14.437 -33.729 1.00 57.00 94 HIS A CA 1
ATOM 672 C C . HIS A 1 94 ? 5.352 -13.128 -32.964 1.00 57.00 94 HIS A C 1
ATOM 674 O O . HIS A 1 94 ? 5.032 -13.155 -31.779 1.00 57.00 94 HIS A O 1
ATOM 680 N N . ALA A 1 95 ? 5.435 -11.983 -33.647 1.00 54.41 95 ALA A N 1
ATOM 681 C CA . ALA A 1 95 ? 5.075 -10.691 -33.073 1.00 54.41 95 ALA A CA 1
ATOM 682 C C . ALA A 1 95 ? 3.609 -10.637 -32.599 1.00 54.41 95 ALA A C 1
ATOM 684 O O . ALA A 1 95 ? 3.293 -9.823 -31.735 1.00 54.41 95 ALA A O 1
ATOM 685 N N . GLY A 1 96 ? 2.727 -11.501 -33.121 1.00 54.78 96 GLY A N 1
ATOM 686 C CA . GLY A 1 96 ? 1.333 -11.609 -32.686 1.00 54.78 96 GLY A CA 1
ATOM 687 C C . GLY A 1 96 ? 1.193 -12.045 -31.225 1.00 54.78 96 GLY A C 1
ATOM 688 O O . GLY A 1 96 ? 0.420 -11.437 -30.489 1.00 54.78 96 GLY A O 1
ATOM 689 N N . ALA A 1 97 ? 2.004 -13.008 -30.772 1.00 52.75 97 ALA A N 1
ATOM 690 C CA . ALA A 1 97 ? 1.988 -13.488 -29.386 1.00 52.75 97 ALA A CA 1
ATOM 691 C C . ALA A 1 97 ? 2.480 -12.433 -28.377 1.00 52.75 97 ALA A C 1
ATOM 693 O O . ALA A 1 97 ? 2.130 -12.486 -27.202 1.00 52.75 97 ALA A O 1
ATOM 694 N N . TRP A 1 98 ? 3.285 -11.467 -28.828 1.00 50.62 98 TRP A N 1
ATOM 695 C CA . TRP A 1 98 ? 3.768 -10.337 -28.021 1.00 50.62 98 TRP A CA 1
ATOM 696 C C . TRP A 1 98 ? 2.988 -9.044 -28.283 1.00 50.62 98 TRP A C 1
ATOM 698 O O . TRP A 1 98 ? 3.349 -7.974 -27.789 1.00 50.62 98 TRP A O 1
ATOM 708 N N . SER A 1 99 ? 1.924 -9.119 -29.082 1.00 54.50 99 SER A N 1
ATOM 709 C CA . SER A 1 99 ? 1.081 -7.976 -29.390 1.00 54.50 99 SER A CA 1
ATOM 710 C C . SER A 1 99 ? -0.061 -7.853 -28.383 1.00 54.50 99 SER A C 1
ATOM 712 O O . SER A 1 99 ? -0.640 -8.841 -27.947 1.00 54.50 99 SER A O 1
ATOM 714 N N . ALA A 1 100 ? -0.438 -6.615 -28.065 1.00 53.19 100 ALA A N 1
ATOM 715 C CA . ALA A 1 100 ? -1.611 -6.318 -27.241 1.00 53.19 100 ALA A CA 1
ATOM 716 C C . ALA A 1 100 ? -2.957 -6.666 -27.919 1.00 53.19 100 ALA A C 1
ATOM 718 O O . ALA A 1 100 ? -4.008 -6.522 -27.303 1.00 53.19 100 ALA A O 1
ATOM 719 N N . SER A 1 101 ? -2.946 -7.096 -29.186 1.00 56.34 101 SER A N 1
ATOM 720 C CA . SER A 1 101 ? -4.144 -7.390 -29.976 1.00 56.34 101 SER A CA 1
ATOM 721 C C . SER A 1 101 ? -4.050 -8.802 -30.540 1.00 56.34 101 SER A C 1
ATOM 723 O O . SER A 1 101 ? -3.494 -9.017 -31.614 1.00 56.34 101 SER A O 1
ATOM 725 N N . LEU A 1 102 ? -4.601 -9.767 -29.804 1.00 59.47 102 LEU A N 1
ATOM 726 C CA . LEU A 1 102 ? -4.715 -11.144 -30.274 1.00 59.47 102 LEU A CA 1
ATOM 727 C C . LEU A 1 102 ? -5.850 -11.240 -31.309 1.00 59.47 102 LEU A C 1
ATOM 729 O O . LEU A 1 102 ? -6.910 -10.647 -31.089 1.00 59.47 102 LEU A O 1
ATOM 733 N N . PRO A 1 103 ? -5.678 -11.982 -32.416 1.00 60.78 103 PRO A N 1
ATOM 734 C CA . PRO A 1 103 ? -6.709 -12.147 -33.437 1.00 60.78 103 PRO A CA 1
ATOM 735 C C . PRO A 1 103 ? -7.779 -13.141 -32.954 1.00 60.78 103 PRO A C 1
ATOM 737 O O . PRO A 1 103 ? -7.904 -14.243 -33.471 1.00 60.78 103 PRO A O 1
ATOM 740 N N . THR A 1 104 ? -8.552 -12.770 -31.931 1.00 62.50 104 THR A N 1
ATOM 741 C CA . THR A 1 104 ? -9.553 -13.637 -31.276 1.00 62.50 104 THR A CA 1
ATOM 742 C C . THR A 1 104 ? -10.694 -14.075 -32.198 1.00 62.50 104 THR A C 1
ATOM 744 O O . THR A 1 104 ? -11.371 -15.056 -31.906 1.00 62.50 104 THR A O 1
ATOM 747 N N . SER A 1 105 ? -10.897 -13.378 -33.318 1.00 68.69 105 SER A N 1
ATOM 748 C CA . SER A 1 105 ? -11.853 -13.734 -34.372 1.00 68.69 105 SER A CA 1
ATOM 749 C C . SER A 1 105 ? -11.287 -14.686 -35.433 1.00 68.69 105 SER A C 1
ATOM 751 O O . SER A 1 105 ? -12.057 -15.242 -36.214 1.00 68.69 105 SER A O 1
ATOM 753 N N . ASP A 1 106 ? -9.970 -14.903 -35.464 1.00 63.72 106 ASP A N 1
ATOM 754 C CA . ASP A 1 106 ? -9.305 -15.848 -36.358 1.00 63.72 106 ASP A CA 1
ATOM 755 C C . ASP A 1 106 ? -8.636 -16.948 -35.532 1.00 63.72 106 ASP A C 1
ATOM 757 O O . ASP A 1 106 ? -7.518 -16.808 -35.041 1.00 63.72 106 ASP A O 1
ATOM 761 N N . ALA A 1 107 ? -9.322 -18.083 -35.405 1.00 60.34 107 ALA A N 1
ATOM 762 C CA . ALA A 1 107 ? -8.844 -19.220 -34.626 1.00 60.34 107 ALA A CA 1
ATOM 763 C C . ALA A 1 107 ? -7.477 -19.750 -35.101 1.00 60.34 107 ALA A C 1
ATOM 765 O O . ALA A 1 107 ? -6.695 -20.231 -34.279 1.00 60.34 107 ALA A O 1
ATOM 766 N N . LYS A 1 108 ? -7.157 -19.657 -36.401 1.00 56.56 108 LYS A N 1
ATOM 767 C CA . LYS A 1 108 ? -5.863 -20.128 -36.927 1.00 56.56 108 LYS A CA 1
ATOM 768 C C . LYS A 1 108 ? -4.728 -19.191 -36.524 1.00 56.56 108 LYS A C 1
ATOM 770 O O . LYS A 1 108 ? -3.663 -19.668 -36.140 1.00 56.56 108 LYS A O 1
ATOM 775 N N . GLY A 1 109 ? -4.968 -17.883 -36.574 1.00 62.53 109 GLY A N 1
ATOM 776 C CA . GLY A 1 109 ? -4.047 -16.870 -36.067 1.00 62.53 109 GLY A CA 1
ATOM 777 C C . GLY A 1 109 ? -3.926 -16.880 -34.541 1.00 62.53 109 GLY A C 1
ATOM 778 O O . GLY A 1 109 ? -2.830 -16.697 -34.018 1.00 62.53 109 GLY A O 1
ATOM 779 N N . PHE A 1 110 ? -5.022 -17.139 -33.821 1.00 61.91 110 PHE A N 1
ATOM 780 C CA . PHE A 1 110 ? -5.057 -17.164 -32.357 1.00 61.91 110 PHE A CA 1
ATOM 781 C C . PHE A 1 110 ? -4.264 -18.339 -31.768 1.00 61.91 110 PHE A C 1
ATOM 783 O O . PHE A 1 110 ? -3.470 -18.146 -30.852 1.00 61.91 110 PHE A O 1
ATOM 790 N N . TRP A 1 111 ? -4.423 -19.548 -32.317 1.00 58.22 111 TRP A N 1
ATOM 791 C CA . TRP A 1 111 ? -3.718 -20.756 -31.857 1.00 58.22 111 TRP A CA 1
ATOM 792 C C . TRP A 1 111 ? -2.376 -21.001 -32.572 1.00 58.22 111 TRP A C 1
ATOM 794 O O . TRP A 1 111 ? -1.778 -22.076 -32.446 1.00 58.22 111 TRP A O 1
ATOM 804 N N . GLY A 1 112 ? -1.908 -20.020 -33.347 1.00 57.91 112 GLY A N 1
ATOM 805 C CA . GLY A 1 112 ? -0.753 -20.108 -34.235 1.00 57.91 112 GLY A CA 1
ATOM 806 C C . GLY A 1 112 ? 0.583 -20.296 -33.512 1.00 57.91 112 GLY A C 1
ATOM 807 O O . GLY A 1 112 ? 1.331 -19.339 -33.354 1.00 57.91 112 GLY A O 1
ATOM 808 N N . ALA A 1 113 ? 0.879 -21.537 -33.109 1.00 53.75 113 ALA A N 1
ATOM 809 C CA . ALA A 1 113 ? 2.222 -22.083 -32.846 1.00 53.75 113 ALA A CA 1
ATOM 810 C C . ALA A 1 113 ? 2.222 -23.593 -32.511 1.00 53.75 113 ALA A C 1
ATOM 812 O O . ALA A 1 113 ? 3.267 -24.226 -32.621 1.00 53.75 113 ALA A O 1
ATOM 813 N N . LEU A 1 114 ? 1.090 -24.189 -32.103 1.00 50.41 114 LEU A N 1
ATOM 814 C CA . LEU A 1 114 ? 1.048 -25.568 -31.575 1.00 50.41 114 LEU A CA 1
ATOM 815 C C . LEU A 1 114 ? 0.424 -26.620 -32.506 1.00 50.41 114 LEU A C 1
ATOM 817 O O . LEU A 1 114 ? 0.196 -27.740 -32.068 1.00 50.41 114 LEU A O 1
ATOM 821 N N . GLY A 1 115 ? 0.188 -26.294 -33.782 1.00 50.31 115 GLY A N 1
ATOM 822 C CA . GLY A 1 115 ? 0.190 -27.255 -34.901 1.00 50.31 115 GLY A CA 1
ATOM 823 C C . GLY A 1 115 ? -0.757 -28.467 -34.886 1.00 50.31 115 GLY A C 1
ATOM 824 O O . GLY A 1 115 ? -0.741 -29.212 -35.856 1.00 50.31 115 GLY A O 1
ATOM 825 N N . CYS A 1 116 ? -1.588 -28.669 -33.864 1.00 53.19 116 CYS A N 1
ATOM 826 C CA . CYS A 1 116 ? -2.480 -29.818 -33.722 1.00 53.19 116 CYS A CA 1
ATOM 827 C C . CYS A 1 116 ? -3.719 -29.401 -32.918 1.00 53.19 116 CYS A C 1
ATOM 829 O O . CYS A 1 116 ? -3.789 -29.617 -31.708 1.00 53.19 116 CYS A O 1
ATOM 831 N N . ALA A 1 117 ? -4.732 -28.830 -33.572 1.00 48.88 117 ALA A N 1
ATOM 832 C CA . ALA A 1 117 ? -6.074 -28.774 -32.994 1.00 48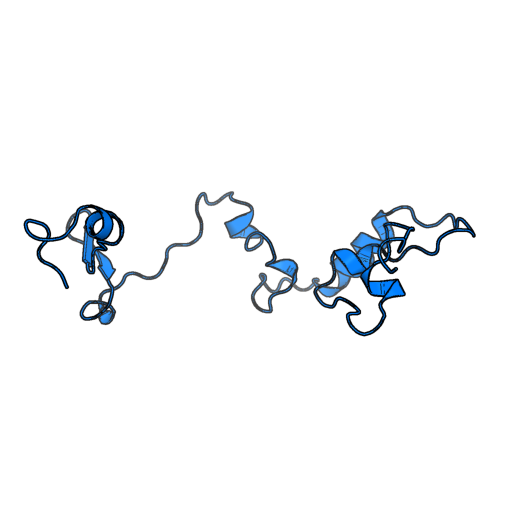.88 117 ALA A CA 1
ATOM 833 C C . ALA A 1 117 ? -6.707 -30.179 -33.065 1.00 48.88 117 ALA A C 1
ATOM 835 O O . ALA A 1 117 ? -7.639 -30.418 -33.823 1.00 48.88 117 ALA A O 1
ATOM 836 N N . CYS A 1 118 ? -6.151 -31.125 -32.303 1.00 55.25 118 CYS A N 1
ATOM 837 C CA . CYS A 1 118 ? -6.688 -32.478 -32.119 1.00 55.25 118 CYS A CA 1
ATOM 838 C C . CYS A 1 118 ? -7.593 -32.583 -30.877 1.00 55.25 118 CYS A C 1
ATOM 840 O O . CYS A 1 118 ? -7.966 -33.682 -30.489 1.00 55.25 118 CYS A O 1
ATOM 842 N N . TRP A 1 119 ? -7.954 -31.460 -30.247 1.00 47.81 119 TRP A N 1
ATOM 843 C CA . TRP A 1 119 ? -8.926 -31.411 -29.144 1.00 47.81 119 TRP A CA 1
ATOM 844 C C . TRP A 1 119 ? -10.274 -30.804 -29.590 1.00 47.81 119 TRP A C 1
ATOM 846 O O . TRP A 1 119 ? -10.937 -30.060 -28.882 1.00 47.81 119 TRP A O 1
ATOM 856 N N . ALA A 1 120 ? -10.705 -31.130 -30.802 1.00 32.91 120 ALA A N 1
ATOM 857 C CA . ALA A 1 120 ? -12.107 -31.014 -31.180 1.00 32.91 120 ALA A CA 1
ATOM 858 C C . ALA A 1 120 ? -12.526 -32.330 -31.841 1.00 32.91 120 ALA A C 1
ATOM 860 O O . ALA A 1 120 ? -12.516 -32.464 -33.064 1.00 32.91 120 ALA A O 1
ATOM 861 N N . VAL A 1 121 ? -12.823 -33.311 -30.986 1.00 40.41 121 VAL A N 1
ATOM 862 C CA . VAL A 1 121 ? -13.995 -34.180 -31.143 1.00 40.41 121 VAL A CA 1
ATOM 863 C C . VAL A 1 121 ? -14.917 -33.834 -29.987 1.00 40.41 121 VAL A C 1
ATOM 865 O O . VAL A 1 121 ? -14.392 -33.768 -28.852 1.00 40.41 121 VAL A O 1
#

Foldseek 3Di:
DDDCVPDDPVVNVVDDDQWDDDPNATDAHHDVRNVRHDPDDQDDDPPDCCNQQVDPPSLPDPPGPPDPCSVVVLVVVVVPPPCPDDDPVDDDDPSLVVDPDHPPVDPCSNVPDPPDPVPDD

Radius of gyration: 24.46 Å; chains: 1; bounding box: 33×46×68 Å

Organism: NCBI:txid2913261

Sequence (121 aa):
DRDFFACAEDDIADTTALLTVVGGRIVWGAGPFSQHDAPIPPAMPDWSPVRQYGGYGAWGGSNAMQRDGAPLARAAASAMCGCASACNVHGHAHAGAWSASLPTSDAKGFWGALGCACWAV